Protein AF-A0A371KK92-F1 (afdb_monomer_lite)

Secondary structure (DSSP, 8-state):
-TGGGTB-TT-SB-S--HHIIIIIHHHHHHHHHHHTTSS-SS-BSSSTT-B-HHHHHHHHS-STTGGGGGGS-STTHHHHHHHHHHHHHHHHHHHHHHHHHHH-TTS-HHHHHHHHHHHHT-HHHHHTTT-GGGHHHHHHHHHHHHHHHHHHHH---HHHHHHHHHHHH-

Sequence (170 aa):
VLLSMGISYGSERTILASDSFHQYVIFAQALRNILHGADSMFYTFTSGLGVNFFALASYYLGSLLSPLIYFFNLQSMPDAIYLLTLIKFGLIELAAYFSFHRIYPKIKPFLVLTLSVSYSLMSFLTSQLELNNWLDVFILLPIVLLGLHRLITQTKPLLYYSSLSILFIQ

Radius of gyration: 18.18 Å; chains: 1; bounding box: 50×24×53 Å

pLDDT: mean 91.74, std 7.34, range [59.69, 98.5]

Structure (mmCIF, N/CA/C/O backbone):
data_AF-A0A371KK92-F1
#
_entry.id   AF-A0A371KK92-F1
#
loop_
_atom_site.group_PDB
_atom_site.id
_atom_site.type_symbol
_atom_site.label_atom_id
_atom_site.label_alt_id
_atom_site.label_comp_id
_atom_site.label_asym_id
_atom_site.label_entity_id
_atom_site.label_seq_id
_atom_site.pdbx_PDB_ins_code
_atom_site.Cartn_x
_atom_site.Cartn_y
_atom_site.Cartn_z
_atom_site.occupancy
_atom_site.B_iso_or_equiv
_atom_site.auth_seq_id
_atom_site.auth_comp_id
_atom_site.auth_asym_id
_atom_site.auth_atom_id
_atom_site.pdbx_PDB_model_num
ATOM 1 N N . VAL A 1 1 ? -13.367 2.949 -12.560 1.00 80.06 1 VAL A N 1
ATOM 2 C CA . VAL A 1 1 ? -12.602 4.143 -12.997 1.00 80.06 1 VAL A CA 1
ATOM 3 C C . VAL A 1 1 ? -11.504 3.776 -13.991 1.00 80.06 1 VAL A C 1
ATOM 5 O O . VAL A 1 1 ? -11.595 4.210 -15.127 1.00 80.06 1 VAL A O 1
ATOM 8 N N . LEU A 1 2 ? -10.520 2.936 -13.643 1.00 89.69 2 LEU A N 1
ATOM 9 C CA . LEU A 1 2 ? -9.454 2.545 -14.590 1.00 89.69 2 LEU A CA 1
ATOM 10 C C . LEU A 1 2 ? -9.992 1.835 -15.845 1.00 89.69 2 LEU A C 1
ATOM 12 O O . LEU A 1 2 ? -9.712 2.258 -16.964 1.00 89.69 2 LEU A O 1
ATOM 16 N N . LEU A 1 3 ? -10.863 0.836 -15.657 1.00 89.81 3 LEU A N 1
ATOM 17 C CA . LEU A 1 3 ? -11.451 0.078 -16.767 1.00 89.81 3 LEU A CA 1
ATOM 18 C C . LEU A 1 3 ? -12.227 0.969 -17.754 1.00 89.81 3 LEU A C 1
ATOM 20 O O . LEU A 1 3 ? -12.099 0.806 -18.961 1.00 89.81 3 LEU A O 1
ATOM 24 N N . SER A 1 4 ? -12.981 1.957 -17.259 1.00 90.75 4 SER A N 1
ATOM 25 C CA . SER A 1 4 ? -13.720 2.904 -18.111 1.00 90.75 4 SER A CA 1
ATOM 26 C C . SER A 1 4 ? -12.811 3.840 -18.916 1.00 90.75 4 SER A C 1
ATOM 28 O O . SER A 1 4 ? -13.268 4.437 -19.882 1.00 90.75 4 SER A O 1
ATOM 30 N N . MET A 1 5 ? -11.535 3.966 -18.540 1.00 89.94 5 MET A N 1
ATOM 31 C CA . MET A 1 5 ? -10.520 4.718 -19.291 1.00 89.94 5 MET A CA 1
ATOM 32 C C . MET A 1 5 ? -9.720 3.832 -20.264 1.00 89.94 5 MET A C 1
ATOM 34 O O . MET A 1 5 ? -8.822 4.334 -20.948 1.00 89.94 5 MET A O 1
ATOM 38 N N . GLY A 1 6 ? -10.048 2.535 -20.343 1.00 92.38 6 GLY A N 1
ATOM 39 C CA . GLY A 1 6 ? -9.333 1.546 -21.151 1.00 92.38 6 GLY A CA 1
ATOM 40 C C . GLY A 1 6 ? -8.021 1.069 -20.524 1.00 92.38 6 GLY A C 1
ATOM 41 O O . GLY A 1 6 ? -7.143 0.627 -21.256 1.00 92.38 6 GLY A O 1
ATOM 42 N N . ILE A 1 7 ? -7.870 1.199 -19.200 1.00 94.25 7 ILE A N 1
ATOM 43 C CA . ILE A 1 7 ? -6.679 0.766 -18.458 1.00 94.25 7 ILE A CA 1
ATOM 44 C C . ILE A 1 7 ? -6.981 -0.564 -17.763 1.00 94.25 7 ILE A C 1
ATOM 46 O O . ILE A 1 7 ? -7.819 -0.637 -16.855 1.00 94.25 7 ILE A O 1
ATOM 50 N N . SER A 1 8 ? -6.271 -1.608 -18.171 1.00 93.44 8 SER A N 1
ATOM 51 C CA . SER A 1 8 ? -6.310 -2.953 -17.603 1.00 93.44 8 SER A CA 1
ATOM 52 C C . SER A 1 8 ? -4.944 -3.630 -17.728 1.00 93.44 8 SER A C 1
ATOM 54 O O . SER A 1 8 ? -4.029 -3.101 -18.348 1.00 93.44 8 SER A O 1
ATOM 56 N N . TYR A 1 9 ? -4.799 -4.823 -17.157 1.00 93.12 9 TYR A N 1
ATOM 57 C CA . TYR A 1 9 ? -3.585 -5.618 -17.342 1.00 93.12 9 TYR A CA 1
ATOM 58 C C . TYR A 1 9 ? -3.331 -5.892 -18.834 1.00 93.12 9 TYR A C 1
ATOM 60 O O . TYR A 1 9 ? -4.219 -6.408 -19.518 1.00 93.12 9 TYR A O 1
ATOM 68 N N . GLY A 1 10 ? -2.146 -5.527 -19.332 1.00 91.75 10 GLY A N 1
ATOM 69 C CA . GLY A 1 10 ? -1.741 -5.726 -20.725 1.00 91.75 10 GLY A CA 1
ATOM 70 C C . GLY A 1 10 ? -2.460 -4.841 -21.753 1.00 91.75 10 GLY A C 1
ATOM 71 O O . GLY A 1 10 ? -2.415 -5.151 -22.943 1.00 91.75 10 GLY A O 1
ATOM 72 N N . SER A 1 11 ? -3.152 -3.773 -21.338 1.00 92.81 11 SER A N 1
ATOM 73 C CA . SER A 1 11 ? -3.765 -2.827 -22.283 1.00 92.81 11 SER A CA 1
ATOM 74 C C . SER A 1 11 ? -2.752 -1.850 -22.883 1.00 92.81 11 SER A C 1
ATOM 76 O O . SER A 1 11 ? -1.716 -1.565 -22.292 1.00 92.81 11 SER A O 1
ATOM 78 N N . GLU A 1 12 ? -3.097 -1.245 -24.025 1.00 91.00 12 GLU A N 1
ATOM 79 C CA . GLU A 1 12 ? -2.269 -0.206 -24.662 1.00 91.00 12 GLU A CA 1
ATOM 80 C C . GLU A 1 12 ? -2.097 1.049 -23.790 1.00 91.00 12 GLU A C 1
ATOM 82 O O . GLU A 1 12 ? -1.080 1.736 -23.866 1.00 91.00 12 GLU A O 1
ATOM 87 N N . ARG A 1 13 ? -3.093 1.359 -22.948 1.00 92.69 13 ARG 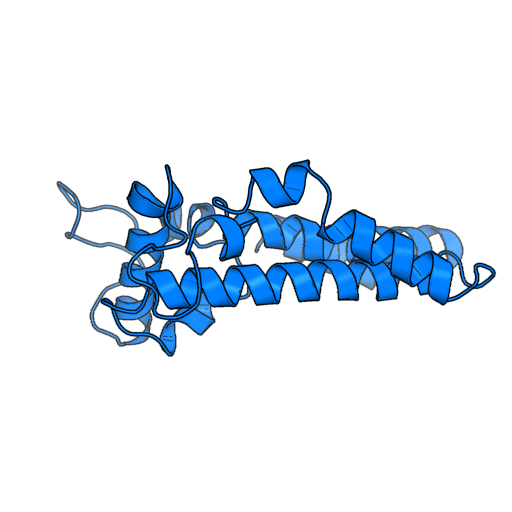A N 1
ATOM 88 C CA . ARG A 1 13 ? -3.023 2.451 -21.970 1.00 92.69 13 ARG A CA 1
ATOM 89 C C . ARG A 1 13 ? -2.584 1.919 -20.616 1.00 92.69 13 ARG A C 1
ATOM 91 O O . ARG A 1 13 ? -3.119 0.923 -20.141 1.00 92.69 13 ARG A O 1
ATOM 98 N N . THR A 1 14 ? -1.654 2.614 -19.973 1.00 92.88 14 THR A N 1
ATOM 99 C CA . THR A 1 14 ? -1.110 2.210 -18.672 1.00 92.88 14 THR A CA 1
ATOM 100 C C . THR A 1 14 ? -1.716 3.022 -17.527 1.00 92.88 14 THR A C 1
ATOM 102 O O . THR A 1 14 ? -2.330 4.064 -17.745 1.00 92.88 14 THR A O 1
ATOM 105 N N . ILE A 1 15 ? -1.529 2.546 -16.291 1.00 92.06 15 ILE A N 1
ATOM 106 C CA . ILE A 1 15 ? -1.902 3.269 -15.060 1.00 92.06 15 ILE A CA 1
ATOM 107 C C . ILE A 1 15 ? -0.963 4.448 -14.752 1.00 92.06 15 ILE A C 1
ATOM 109 O O . ILE A 1 15 ? -1.223 5.223 -13.837 1.00 92.06 15 ILE A O 1
ATOM 113 N N . LEU A 1 16 ? 0.149 4.566 -15.480 1.00 92.19 16 LEU A N 1
ATOM 114 C CA . LEU A 1 16 ? 1.175 5.554 -15.194 1.00 92.19 16 LEU A CA 1
ATOM 115 C C . LEU A 1 16 ? 0.704 6.938 -15.634 1.00 92.19 16 LEU A C 1
ATOM 117 O O . LEU A 1 16 ? 0.579 7.222 -16.823 1.00 92.19 16 LEU A O 1
ATOM 121 N N . ALA A 1 17 ? 0.485 7.798 -14.651 1.00 89.75 17 ALA A N 1
ATOM 122 C CA . ALA A 1 17 ? 0.160 9.202 -14.825 1.00 89.75 17 ALA A CA 1
ATOM 123 C C . ALA A 1 17 ? 0.982 10.046 -13.838 1.00 89.75 17 ALA A C 1
ATOM 125 O O . ALA A 1 17 ? 1.498 9.520 -12.847 1.00 89.75 17 ALA A O 1
ATOM 126 N N . SER A 1 18 ? 1.172 11.326 -14.170 1.00 88.56 18 SER A N 1
ATOM 127 C CA . SER A 1 18 ? 1.970 12.297 -13.405 1.00 88.56 18 SER A CA 1
ATOM 128 C C . SER A 1 18 ? 3.301 11.716 -12.893 1.00 88.56 18 SER A C 1
ATOM 130 O O . SER A 1 18 ? 4.136 11.254 -13.679 1.00 88.56 18 SER A O 1
ATOM 132 N N . ASP A 1 19 ? 3.497 11.694 -11.575 1.00 87.06 19 ASP A N 1
ATOM 133 C CA . ASP A 1 19 ? 4.737 11.269 -10.929 1.00 87.06 19 ASP A CA 1
ATOM 134 C C . ASP A 1 19 ? 4.948 9.762 -11.075 1.00 87.06 19 ASP A C 1
ATOM 136 O O . ASP A 1 19 ? 6.084 9.287 -11.115 1.00 87.06 19 ASP A O 1
ATOM 140 N N . SER A 1 20 ? 3.868 8.986 -11.215 1.00 88.12 20 SER A N 1
ATOM 141 C CA . SER A 1 20 ? 3.957 7.541 -11.429 1.00 88.12 20 SER A CA 1
ATOM 142 C C . SER A 1 20 ? 4.724 7.215 -12.715 1.00 88.12 20 SER A C 1
ATOM 144 O O . SER A 1 20 ? 5.556 6.305 -12.739 1.00 88.12 20 SER A O 1
ATOM 146 N N . PHE A 1 21 ? 4.507 8.023 -13.762 1.00 90.56 21 PHE A N 1
ATOM 147 C CA . PHE A 1 21 ? 5.192 7.906 -15.048 1.00 90.56 21 PHE A CA 1
ATOM 148 C C . PHE A 1 21 ? 6.621 8.459 -15.019 1.00 90.5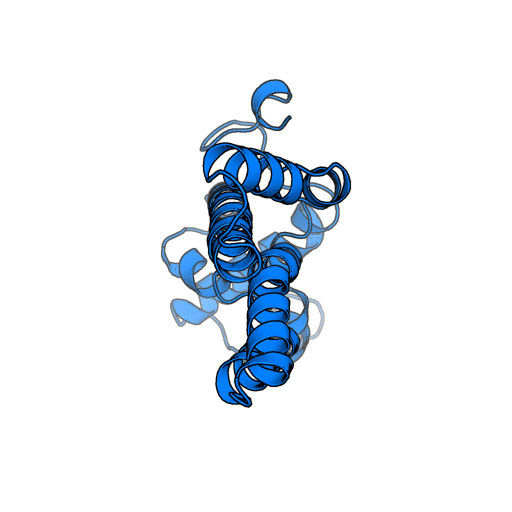6 21 PHE A C 1
ATOM 150 O O . PHE A 1 21 ? 7.534 7.830 -15.547 1.00 90.56 21 PHE A O 1
ATOM 157 N N . HIS A 1 22 ? 6.833 9.624 -14.403 1.00 86.94 22 HIS A N 1
ATOM 158 C CA . HIS A 1 22 ? 8.135 10.295 -14.443 1.00 86.94 22 HIS A CA 1
ATOM 159 C C . HIS A 1 22 ? 9.117 9.845 -13.356 1.00 86.94 22 HIS A C 1
ATOM 161 O O . HIS A 1 22 ? 10.311 10.104 -13.488 1.00 86.94 22 HIS A O 1
ATOM 167 N N . GLN A 1 23 ? 8.644 9.213 -12.279 1.00 88.88 23 GLN A N 1
ATOM 168 C CA . GLN A 1 23 ? 9.458 8.915 -11.100 1.00 88.88 23 GLN A CA 1
ATOM 169 C C . GLN A 1 23 ? 9.261 7.474 -10.620 1.00 88.88 23 GLN A C 1
ATOM 171 O O . GLN A 1 23 ? 10.200 6.682 -10.697 1.00 88.88 23 GLN A O 1
ATOM 176 N N . TYR A 1 24 ? 8.061 7.096 -10.163 1.00 90.50 24 TYR A N 1
ATOM 177 C CA . TYR A 1 24 ? 7.872 5.809 -9.471 1.00 90.50 24 TYR A CA 1
ATOM 178 C C . TYR A 1 24 ? 8.234 4.598 -10.340 1.00 90.50 24 TYR A C 1
ATOM 180 O O . TYR A 1 24 ? 8.913 3.691 -9.860 1.00 90.50 24 TYR A O 1
ATOM 188 N N . VAL A 1 25 ? 7.850 4.585 -11.623 1.00 92.69 25 VAL A N 1
ATOM 189 C CA . VAL A 1 25 ? 8.210 3.479 -12.529 1.00 92.69 25 VAL A CA 1
ATOM 190 C C . VAL A 1 25 ? 9.725 3.351 -12.722 1.00 92.69 25 VAL A C 1
ATOM 192 O O . VAL A 1 25 ? 10.236 2.235 -12.787 1.00 92.69 25 VAL A O 1
ATOM 195 N N . ILE A 1 26 ? 10.455 4.470 -12.748 1.00 90.69 26 ILE A N 1
ATOM 196 C CA . ILE A 1 26 ? 11.914 4.488 -12.923 1.00 90.69 26 ILE A CA 1
ATOM 197 C C . ILE A 1 26 ? 12.589 3.894 -11.686 1.00 90.69 26 ILE A C 1
ATOM 199 O O . ILE A 1 26 ? 13.465 3.037 -11.806 1.00 90.69 26 ILE A O 1
ATOM 203 N N . PHE A 1 27 ? 12.147 4.287 -10.488 1.00 90.81 27 PHE A N 1
ATOM 204 C CA . PHE A 1 27 ? 12.655 3.704 -9.246 1.00 90.81 27 PHE A CA 1
ATOM 205 C C . PHE A 1 27 ? 12.304 2.219 -9.125 1.00 90.81 27 PHE A C 1
ATOM 207 O O . PHE A 1 27 ? 13.149 1.433 -8.700 1.00 90.81 27 PHE A O 1
ATOM 214 N N . ALA A 1 28 ? 11.111 1.805 -9.558 1.00 92.75 28 ALA A N 1
ATOM 215 C CA . ALA A 1 28 ? 10.731 0.395 -9.585 1.00 92.75 28 ALA A CA 1
ATOM 216 C C . ALA A 1 28 ? 11.627 -0.417 -10.542 1.00 92.75 28 ALA A C 1
ATOM 218 O O . ALA A 1 28 ? 12.130 -1.482 -10.185 1.00 92.75 28 ALA A O 1
ATOM 219 N N . GLN A 1 29 ? 11.912 0.105 -11.735 1.00 92.94 29 GLN A N 1
ATOM 220 C CA . GLN A 1 29 ? 12.860 -0.510 -12.671 1.00 92.94 29 GLN A CA 1
ATOM 221 C C . GLN A 1 29 ? 14.274 -0.614 -12.087 1.00 92.94 29 GLN A C 1
ATOM 223 O O . GLN A 1 29 ? 14.896 -1.673 -12.184 1.00 92.94 29 GLN A O 1
ATOM 228 N N . ALA A 1 30 ? 14.758 0.440 -11.431 1.00 91.25 30 ALA A N 1
ATOM 229 C CA . ALA A 1 30 ? 16.060 0.437 -10.772 1.00 91.25 30 ALA A CA 1
ATOM 230 C C . ALA A 1 30 ? 16.121 -0.587 -9.625 1.00 91.25 30 ALA A C 1
ATOM 232 O O . ALA A 1 30 ? 17.039 -1.403 -9.587 1.00 91.25 30 ALA A O 1
ATOM 233 N N . LEU A 1 31 ? 15.112 -0.638 -8.746 1.00 91.75 31 LEU A N 1
ATOM 234 C CA . LEU A 1 31 ? 15.041 -1.661 -7.698 1.00 91.75 31 LEU A CA 1
ATOM 235 C C . LEU A 1 31 ? 15.017 -3.069 -8.302 1.00 91.75 31 LEU A C 1
ATOM 237 O O . LEU A 1 31 ? 15.752 -3.939 -7.843 1.00 91.75 31 LEU A O 1
ATOM 241 N N . ARG A 1 32 ? 14.254 -3.295 -9.376 1.00 93.69 32 ARG A N 1
ATOM 242 C CA . ARG A 1 32 ? 14.253 -4.578 -10.092 1.00 93.69 32 ARG A CA 1
ATOM 243 C C . ARG A 1 32 ? 15.649 -4.956 -10.586 1.00 93.69 32 ARG A C 1
ATOM 245 O O . ARG A 1 32 ? 16.033 -6.116 -10.441 1.00 93.69 32 ARG A O 1
ATOM 252 N N . ASN A 1 33 ? 16.399 -4.025 -11.176 1.00 92.31 33 ASN A N 1
ATOM 253 C CA . ASN A 1 33 ? 17.765 -4.285 -11.639 1.00 92.31 33 ASN A CA 1
ATOM 254 C C . ASN A 1 33 ? 18.696 -4.641 -10.483 1.00 92.31 33 ASN A C 1
ATOM 256 O O . ASN A 1 33 ? 19.441 -5.615 -10.584 1.00 92.31 33 ASN A O 1
ATOM 260 N N . ILE A 1 34 ? 18.601 -3.913 -9.371 1.00 90.56 34 ILE A N 1
ATOM 261 C CA . ILE A 1 34 ? 19.406 -4.184 -8.182 1.00 90.56 34 ILE A CA 1
ATOM 262 C C . ILE A 1 34 ? 19.089 -5.568 -7.604 1.00 90.56 34 ILE A C 1
ATOM 264 O O . ILE A 1 34 ? 20.002 -6.331 -7.297 1.00 90.56 34 ILE A O 1
ATOM 268 N N . LEU A 1 35 ? 17.809 -5.949 -7.533 1.00 90.94 35 LEU A N 1
ATOM 269 C CA . LEU A 1 35 ? 17.400 -7.281 -7.073 1.00 90.94 35 LEU A CA 1
ATOM 270 C C . LEU A 1 35 ? 17.894 -8.414 -7.994 1.00 90.94 35 LEU A C 1
ATOM 272 O O . LEU A 1 35 ? 18.030 -9.549 -7.546 1.00 90.94 35 LEU A O 1
ATOM 276 N N . HIS A 1 36 ? 18.189 -8.119 -9.264 1.00 92.62 36 HIS A N 1
ATOM 277 C CA . HIS A 1 36 ? 18.821 -9.052 -10.206 1.00 92.62 36 HIS A CA 1
ATOM 278 C C . HIS A 1 36 ? 20.355 -8.935 -10.251 1.00 92.62 36 HIS A C 1
ATOM 280 O O . HIS A 1 36 ? 20.988 -9.594 -11.074 1.00 92.62 36 HIS A O 1
ATOM 286 N N . GLY A 1 37 ? 20.961 -8.107 -9.395 1.00 88.56 37 GLY A N 1
ATOM 287 C CA . GLY A 1 37 ? 22.410 -7.905 -9.334 1.00 88.56 37 GLY A CA 1
ATOM 288 C C . GLY A 1 37 ? 22.994 -7.080 -10.485 1.00 88.56 37 GLY A C 1
ATOM 289 O O . GLY A 1 37 ? 24.205 -7.101 -10.684 1.00 88.56 37 GLY A O 1
ATOM 290 N N . ALA A 1 38 ? 22.157 -6.373 -11.250 1.00 84.69 38 ALA A N 1
ATOM 291 C CA . ALA A 1 38 ? 22.586 -5.558 -12.388 1.00 84.69 38 ALA A CA 1
ATOM 292 C C . ALA A 1 38 ? 22.955 -4.111 -12.008 1.00 84.69 38 ALA A C 1
ATOM 294 O O . ALA A 1 38 ? 23.593 -3.430 -12.802 1.00 84.69 38 ALA A O 1
ATOM 295 N N . ASP A 1 39 ? 22.572 -3.656 -10.811 1.00 81.69 39 ASP A N 1
ATOM 296 C CA . ASP A 1 39 ? 22.800 -2.297 -10.303 1.00 81.69 39 ASP A CA 1
ATOM 297 C C . ASP A 1 39 ? 23.148 -2.316 -8.799 1.00 81.69 39 ASP A C 1
ATOM 299 O O . ASP A 1 39 ? 23.014 -3.339 -8.122 1.00 81.69 39 ASP A O 1
ATOM 303 N N . SER A 1 40 ? 23.595 -1.176 -8.258 1.00 80.69 40 SER A N 1
ATOM 304 C CA . SER A 1 40 ? 23.976 -1.016 -6.844 1.00 80.69 40 SER A CA 1
ATOM 305 C C . SER A 1 40 ? 22.881 -0.353 -6.000 1.00 80.69 40 SER A C 1
ATOM 307 O O . SER A 1 40 ? 22.264 0.625 -6.415 1.00 80.69 40 SER A O 1
ATOM 309 N N . MET A 1 41 ? 22.697 -0.832 -4.762 1.00 77.19 41 MET A N 1
ATOM 310 C CA . MET A 1 41 ? 21.739 -0.280 -3.785 1.00 77.19 41 MET A CA 1
ATOM 311 C C . MET A 1 41 ? 22.075 1.140 -3.311 1.00 77.19 41 MET A C 1
ATOM 313 O O . MET A 1 41 ? 21.183 1.875 -2.892 1.00 77.19 41 MET A O 1
ATOM 317 N N . PHE A 1 42 ? 23.352 1.526 -3.311 1.00 79.50 42 PHE A N 1
ATOM 318 C CA . PHE A 1 42 ? 23.785 2.773 -2.667 1.00 79.50 42 PHE A CA 1
ATOM 319 C C . PHE A 1 42 ? 23.969 3.924 -3.649 1.00 79.50 42 PHE A C 1
ATOM 321 O O . PHE A 1 42 ? 23.831 5.086 -3.267 1.00 79.50 42 PHE A O 1
ATOM 328 N N . TYR A 1 43 ? 24.284 3.620 -4.906 1.00 74.31 43 TYR A N 1
ATOM 329 C CA . TYR A 1 43 ? 24.645 4.636 -5.880 1.00 74.31 43 TYR A CA 1
ATOM 330 C C . TYR A 1 43 ? 24.366 4.162 -7.301 1.00 74.31 43 TYR A C 1
ATOM 332 O O . TYR A 1 43 ? 24.772 3.062 -7.668 1.00 74.31 43 TYR A O 1
ATOM 340 N N . THR A 1 44 ? 23.723 5.008 -8.102 1.00 72.44 44 THR A N 1
ATOM 341 C CA . THR A 1 44 ? 23.514 4.754 -9.531 1.00 72.44 44 THR A CA 1
ATOM 342 C C . THR A 1 44 ? 24.024 5.916 -10.375 1.00 72.44 44 THR A C 1
ATOM 344 O O . THR A 1 44 ? 23.823 7.076 -10.018 1.00 72.44 44 THR A O 1
ATOM 347 N N . PHE A 1 45 ? 24.653 5.602 -11.511 1.00 68.38 45 PHE A N 1
ATOM 348 C CA . PHE A 1 45 ? 25.104 6.569 -12.521 1.00 68.38 45 PHE A CA 1
ATOM 349 C C . PHE A 1 45 ? 24.043 6.864 -13.590 1.00 68.38 45 PHE A C 1
ATOM 351 O O . PHE A 1 45 ? 24.281 7.656 -14.496 1.00 68.38 45 PHE A O 1
ATOM 358 N N . THR A 1 46 ? 22.857 6.258 -13.500 1.00 67.56 46 THR A N 1
ATOM 359 C CA . THR A 1 46 ? 21.798 6.403 -14.513 1.00 67.56 46 THR A CA 1
ATOM 360 C C . THR A 1 46 ? 21.109 7.773 -14.502 1.00 67.56 46 THR A C 1
ATOM 362 O O . THR A 1 46 ? 20.169 7.998 -15.260 1.00 67.56 46 THR A O 1
ATOM 365 N N . SER A 1 47 ? 21.533 8.713 -13.650 1.00 59.69 47 SER A N 1
ATOM 366 C CA . SER A 1 47 ? 20.981 10.071 -13.580 1.00 59.69 47 SER A CA 1
ATOM 367 C C . SER A 1 47 ? 22.067 11.105 -13.272 1.00 59.69 47 SER A C 1
ATOM 369 O O . SER A 1 47 ? 22.579 11.168 -12.155 1.00 59.69 47 SER A O 1
ATOM 371 N N . GLY A 1 48 ? 22.394 11.949 -14.257 1.00 70.00 48 GLY A N 1
ATOM 372 C CA . GLY A 1 48 ? 23.335 13.065 -14.103 1.00 70.00 48 GLY A CA 1
ATOM 373 C C . GLY A 1 48 ? 24.735 12.626 -13.660 1.00 70.00 48 GLY A C 1
ATOM 374 O O . GLY A 1 48 ? 25.326 11.733 -14.255 1.00 70.00 48 GLY A O 1
ATOM 375 N N . LEU A 1 49 ? 25.260 13.258 -12.603 1.00 72.25 49 LEU A N 1
ATOM 376 C CA . LEU A 1 49 ? 26.545 12.899 -11.981 1.00 72.25 49 LEU A CA 1
ATOM 377 C C . LEU A 1 49 ? 26.460 11.662 -11.072 1.00 72.25 49 LEU A C 1
ATOM 379 O O . LEU A 1 49 ? 27.461 11.299 -10.469 1.00 72.25 49 LEU A O 1
ATOM 383 N N . GLY A 1 50 ? 25.285 11.036 -10.986 1.00 71.75 50 GLY A N 1
ATOM 384 C CA . GLY A 1 50 ? 24.960 9.919 -10.113 1.00 71.75 50 GLY A CA 1
ATOM 385 C C . GLY A 1 50 ? 24.218 10.346 -8.843 1.00 71.75 50 GLY A C 1
ATOM 386 O O . GLY A 1 50 ? 24.368 11.466 -8.351 1.00 71.75 50 GLY A O 1
ATOM 387 N N . VAL A 1 51 ? 23.376 9.453 -8.322 1.00 72.50 51 VAL A N 1
ATOM 388 C CA . VAL A 1 51 ? 22.464 9.718 -7.195 1.00 72.50 51 VAL A CA 1
ATOM 389 C C . VAL A 1 51 ? 22.519 8.613 -6.144 1.00 72.50 51 VAL A C 1
ATOM 391 O O . VAL A 1 51 ? 22.726 7.439 -6.458 1.00 72.50 51 VAL A O 1
ATOM 394 N N . ASN A 1 52 ? 22.301 8.994 -4.881 1.00 81.19 52 ASN A N 1
ATOM 395 C CA . ASN A 1 52 ? 22.159 8.053 -3.773 1.00 81.19 52 ASN A CA 1
ATOM 396 C C . ASN A 1 52 ? 20.800 7.350 -3.878 1.00 81.19 52 ASN A C 1
ATOM 398 O O . ASN A 1 52 ? 19.770 7.900 -3.480 1.00 81.19 52 ASN A O 1
ATOM 402 N N . PHE A 1 53 ? 20.811 6.141 -4.441 1.00 80.81 53 PHE A N 1
ATOM 403 C CA . PHE A 1 53 ? 19.594 5.371 -4.666 1.00 80.81 53 PHE A CA 1
ATOM 404 C C . PHE A 1 53 ? 18.882 5.057 -3.352 1.00 80.81 53 PHE A C 1
ATOM 406 O O . PHE A 1 53 ? 17.676 5.234 -3.275 1.00 80.81 53 PHE A O 1
ATOM 413 N N . PHE A 1 54 ? 19.614 4.683 -2.301 1.00 78.81 54 PHE A N 1
ATOM 414 C CA . PHE A 1 54 ? 19.037 4.329 -1.003 1.00 78.81 54 PHE A CA 1
ATOM 415 C C . PHE A 1 54 ? 18.195 5.464 -0.396 1.00 78.81 54 PHE A C 1
ATOM 417 O O . PHE A 1 54 ? 17.080 5.233 0.068 1.00 78.81 54 PHE A O 1
ATOM 424 N N . ALA A 1 55 ? 18.700 6.699 -0.446 1.00 80.31 55 ALA A N 1
ATOM 425 C CA . ALA A 1 55 ? 17.996 7.863 0.090 1.00 80.31 55 ALA A CA 1
ATOM 426 C C . ALA A 1 55 ? 16.739 8.240 -0.714 1.00 80.31 55 ALA A C 1
ATOM 428 O O . ALA A 1 55 ? 15.792 8.775 -0.149 1.00 80.31 55 ALA A O 1
ATOM 429 N N . LEU A 1 56 ? 16.723 7.985 -2.024 1.00 79.50 56 LEU A N 1
ATOM 430 C CA . LEU A 1 56 ? 15.560 8.257 -2.876 1.00 79.50 56 LEU A CA 1
ATOM 431 C C . LEU A 1 56 ? 14.567 7.089 -2.870 1.00 79.50 56 LEU A C 1
ATOM 433 O O . LEU A 1 56 ? 13.357 7.299 -2.931 1.00 79.50 56 LEU A O 1
ATOM 437 N N . ALA A 1 57 ? 15.067 5.863 -2.744 1.00 80.50 57 ALA A N 1
ATOM 438 C CA . ALA A 1 57 ? 14.270 4.652 -2.646 1.00 80.50 57 ALA A CA 1
ATOM 439 C C . ALA A 1 57 ? 13.379 4.662 -1.402 1.00 80.50 57 ALA A C 1
ATOM 441 O O . ALA A 1 57 ? 12.251 4.200 -1.484 1.00 80.50 57 ALA A O 1
ATOM 442 N N . SER A 1 58 ? 13.810 5.238 -0.277 1.00 79.06 58 SER A N 1
ATOM 443 C CA . SER A 1 58 ? 12.932 5.359 0.896 1.00 79.06 58 SER A CA 1
ATOM 444 C C . SER A 1 58 ? 11.668 6.180 0.609 1.00 79.06 58 SER A C 1
ATOM 446 O O . SER A 1 58 ? 10.599 5.846 1.103 1.00 79.06 58 SER A O 1
ATOM 448 N N . TYR A 1 59 ? 11.752 7.208 -0.240 1.00 83.06 59 TYR A N 1
ATOM 449 C CA . TYR A 1 59 ? 10.593 8.017 -0.627 1.00 83.06 59 TYR A CA 1
ATOM 450 C C . TYR A 1 59 ? 9.779 7.379 -1.768 1.00 83.06 59 TYR A C 1
ATOM 452 O O . TYR A 1 59 ? 8.551 7.336 -1.720 1.00 83.06 59 TYR A O 1
ATOM 460 N N . TYR A 1 60 ? 10.454 6.850 -2.795 1.00 84.56 60 TYR A N 1
ATOM 461 C CA . TYR A 1 60 ? 9.816 6.351 -4.023 1.00 84.56 60 TYR A CA 1
ATOM 462 C C . TYR A 1 60 ? 9.569 4.843 -4.069 1.00 84.56 60 TYR A C 1
ATOM 464 O O . TYR A 1 60 ? 8.967 4.362 -5.029 1.00 84.56 60 TYR A O 1
ATOM 472 N N . LEU A 1 61 ? 10.015 4.082 -3.071 1.00 84.31 61 LEU A N 1
ATOM 473 C CA . LEU A 1 61 ? 9.844 2.625 -2.964 1.00 84.31 61 LEU A CA 1
ATOM 474 C C . LEU A 1 61 ? 9.481 2.177 -1.545 1.00 84.31 61 LEU A C 1
ATOM 476 O O . LEU A 1 61 ? 9.509 0.972 -1.286 1.00 84.31 61 LEU A O 1
ATOM 480 N N . GLY A 1 62 ? 9.135 3.118 -0.661 1.00 83.75 62 GLY A N 1
ATOM 481 C CA . GLY A 1 62 ? 8.686 2.850 0.702 1.00 83.75 62 GLY A CA 1
ATOM 482 C C . GLY A 1 62 ? 7.359 2.084 0.730 1.00 83.75 62 GLY A C 1
ATOM 483 O O . GLY A 1 62 ? 6.280 2.665 0.833 1.00 83.75 62 GLY A O 1
ATOM 484 N N . SER A 1 63 ? 7.428 0.775 0.494 1.00 89.12 63 SER A N 1
ATOM 485 C CA . SER A 1 63 ? 6.301 -0.144 0.522 1.00 89.12 63 SER A CA 1
ATOM 486 C C . SER A 1 63 ? 6.787 -1.564 0.776 1.00 89.12 63 SER A C 1
ATOM 488 O O . SER A 1 63 ? 7.737 -2.048 0.152 1.00 89.12 63 SER A O 1
ATOM 490 N N . LEU A 1 64 ? 6.055 -2.291 1.623 1.00 87.12 64 LEU A N 1
ATOM 491 C CA . LEU A 1 64 ? 6.319 -3.709 1.896 1.00 87.12 64 LEU A CA 1
ATOM 492 C C . LEU A 1 64 ? 6.137 -4.590 0.651 1.00 87.12 64 LEU A C 1
ATOM 494 O O . LEU A 1 64 ? 6.645 -5.709 0.600 1.00 87.12 64 LEU A O 1
ATOM 498 N N . LEU A 1 65 ? 5.409 -4.092 -0.351 1.00 93.06 65 LEU A N 1
ATOM 499 C CA . LEU A 1 65 ? 5.138 -4.800 -1.598 1.00 93.06 65 LEU A CA 1
ATOM 500 C C . LEU A 1 65 ? 6.133 -4.457 -2.713 1.00 93.06 65 LEU A C 1
ATOM 502 O O . LEU A 1 65 ? 6.153 -5.163 -3.721 1.00 93.06 65 LEU A O 1
ATOM 506 N N . SER A 1 66 ? 6.986 -3.439 -2.539 1.00 92.62 66 SER A N 1
ATOM 507 C CA . SER A 1 66 ? 7.996 -3.045 -3.532 1.00 92.62 66 SER A CA 1
ATOM 508 C C . SER A 1 66 ? 8.883 -4.204 -4.005 1.00 92.62 66 SER A C 1
ATOM 510 O O . SER A 1 66 ? 9.107 -4.297 -5.208 1.00 92.62 66 SER A O 1
ATOM 512 N N . PRO A 1 67 ? 9.344 -5.148 -3.157 1.00 92.00 67 PRO A N 1
ATOM 513 C CA . PRO A 1 67 ? 10.160 -6.272 -3.626 1.00 92.00 67 PRO A CA 1
ATOM 514 C C . PRO A 1 67 ? 9.466 -7.199 -4.640 1.00 92.00 67 PRO A C 1
ATOM 516 O O . PRO A 1 67 ? 10.148 -7.899 -5.385 1.00 92.00 67 PRO A O 1
ATOM 519 N N . LEU A 1 68 ? 8.127 -7.204 -4.721 1.00 94.75 68 LEU A N 1
ATOM 520 C CA . LEU A 1 68 ? 7.383 -8.055 -5.662 1.00 94.75 68 LEU A CA 1
ATOM 521 C C . LEU A 1 68 ? 7.606 -7.676 -7.129 1.00 94.75 68 LEU A C 1
ATOM 523 O O . LEU A 1 68 ? 7.383 -8.503 -8.014 1.00 94.75 68 LEU A O 1
ATOM 527 N N . ILE A 1 69 ? 8.107 -6.469 -7.404 1.00 94.94 69 ILE A N 1
ATOM 528 C CA . ILE A 1 69 ? 8.491 -6.066 -8.762 1.00 94.94 69 ILE A CA 1
ATOM 529 C C . ILE A 1 69 ? 9.620 -6.934 -9.338 1.00 94.94 69 ILE A C 1
ATOM 531 O O . ILE A 1 69 ? 9.833 -6.927 -10.548 1.00 94.94 69 ILE A O 1
ATOM 535 N N . TYR A 1 70 ? 10.322 -7.702 -8.494 1.00 94.75 70 TYR A N 1
ATOM 536 C CA . TYR A 1 70 ? 11.302 -8.702 -8.914 1.00 94.75 70 TYR A CA 1
ATOM 537 C C . TYR A 1 70 ? 10.755 -9.650 -9.989 1.00 94.75 70 TYR A C 1
ATOM 539 O O . TYR A 1 70 ? 11.466 -9.997 -10.925 1.00 94.75 70 TYR A O 1
ATOM 547 N N . PHE A 1 71 ? 9.482 -10.036 -9.904 1.00 95.69 71 PHE A N 1
ATOM 548 C CA . PHE A 1 71 ? 8.883 -10.988 -10.844 1.00 95.69 71 PHE A CA 1
ATOM 549 C C . PHE A 1 71 ? 8.540 -10.382 -12.213 1.00 95.69 71 PHE A C 1
ATOM 551 O O . PHE A 1 71 ? 8.024 -11.084 -13.081 1.00 95.69 71 PHE A O 1
ATOM 558 N N . PHE A 1 72 ? 8.818 -9.092 -12.420 1.00 95.81 72 PHE A N 1
ATOM 559 C CA . PHE A 1 72 ? 8.482 -8.364 -13.636 1.00 95.81 72 PHE A CA 1
ATOM 560 C C . PHE A 1 72 ? 9.733 -7.909 -14.397 1.00 95.81 72 PHE A C 1
ATOM 562 O O . PHE A 1 72 ? 10.836 -7.757 -13.862 1.00 95.81 72 PHE A O 1
ATOM 569 N N . ASN A 1 73 ? 9.543 -7.662 -15.691 1.00 94.25 73 ASN A N 1
ATOM 570 C CA . ASN A 1 73 ? 10.567 -7.120 -16.574 1.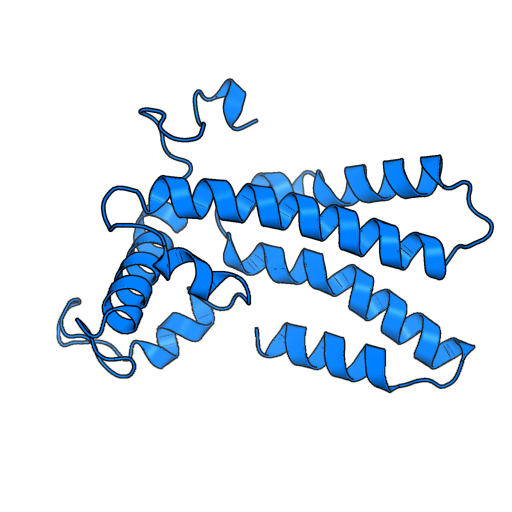00 94.25 73 ASN A CA 1
ATOM 571 C C . ASN A 1 73 ? 10.377 -5.611 -16.764 1.00 94.25 73 ASN A C 1
ATOM 573 O O . ASN A 1 73 ? 9.326 -5.056 -16.447 1.00 94.25 73 ASN A O 1
ATOM 577 N N . LEU A 1 74 ? 11.385 -4.941 -17.332 1.00 92.31 74 LEU A N 1
ATOM 578 C CA . LEU A 1 74 ? 11.364 -3.486 -17.532 1.00 92.31 74 LEU A CA 1
ATOM 579 C C . LEU A 1 74 ? 10.155 -3.017 -18.359 1.00 92.31 74 LEU A C 1
ATOM 581 O O . LEU A 1 74 ? 9.552 -1.999 -18.028 1.00 92.31 74 LEU A O 1
ATOM 585 N N . GLN A 1 75 ? 9.777 -3.784 -19.389 1.00 92.81 75 GLN A N 1
ATOM 586 C CA . GLN A 1 75 ? 8.640 -3.484 -20.268 1.00 92.81 75 GLN A CA 1
ATOM 587 C C . GLN A 1 75 ? 7.280 -3.672 -19.578 1.00 92.81 75 GLN A C 1
ATOM 589 O O . GLN A 1 75 ? 6.362 -2.904 -19.833 1.00 92.81 75 GLN A O 1
ATOM 594 N N . SER A 1 76 ? 7.159 -4.653 -18.678 1.00 95.00 76 SER A N 1
ATOM 595 C CA . SER A 1 76 ? 5.914 -4.974 -17.962 1.00 95.00 76 SER A CA 1
ATOM 596 C C . SER A 1 76 ? 5.793 -4.255 -16.613 1.00 95.00 76 SER A C 1
ATOM 598 O O . SER A 1 76 ? 4.922 -4.583 -15.812 1.00 95.00 76 SER A O 1
ATOM 600 N N . MET A 1 77 ? 6.684 -3.306 -16.308 1.00 95.62 77 MET A N 1
ATOM 601 C CA . MET A 1 77 ? 6.642 -2.558 -15.047 1.00 95.62 77 MET A CA 1
ATOM 602 C C . MET A 1 77 ? 5.339 -1.758 -14.846 1.00 95.62 77 MET A C 1
ATOM 604 O O . MET A 1 77 ? 4.834 -1.741 -13.722 1.00 95.62 77 MET A O 1
ATOM 608 N N . PRO A 1 78 ? 4.735 -1.143 -15.886 1.00 95.12 78 PRO A N 1
ATOM 609 C CA . PRO A 1 78 ? 3.428 -0.505 -15.735 1.00 95.12 78 PRO A CA 1
ATOM 610 C C . PRO A 1 78 ? 2.337 -1.489 -15.280 1.00 95.12 78 PRO A C 1
ATOM 612 O O . PRO A 1 78 ? 1.524 -1.153 -14.417 1.00 95.12 78 PRO A O 1
ATOM 615 N N . ASP A 1 79 ? 2.355 -2.722 -15.800 1.00 95.19 79 ASP A N 1
ATOM 616 C CA . ASP A 1 79 ? 1.430 -3.786 -15.391 1.00 95.19 79 ASP A CA 1
ATOM 617 C C . ASP A 1 79 ? 1.697 -4.258 -13.957 1.00 95.19 79 ASP A C 1
ATOM 619 O O . ASP A 1 79 ? 0.758 -4.545 -13.213 1.00 95.19 79 ASP A O 1
ATOM 623 N N . ALA A 1 80 ? 2.967 -4.299 -13.543 1.00 95.69 80 ALA A N 1
ATOM 624 C CA . ALA A 1 80 ? 3.346 -4.599 -12.164 1.00 95.69 80 ALA A CA 1
ATOM 625 C C . ALA A 1 80 ? 2.725 -3.585 -11.197 1.00 95.69 80 ALA A C 1
ATOM 627 O O . ALA A 1 80 ? 2.065 -3.966 -10.231 1.00 95.69 80 ALA A O 1
ATOM 628 N N . ILE A 1 81 ? 2.876 -2.290 -11.493 1.00 95.12 81 ILE A N 1
ATOM 629 C CA . ILE A 1 81 ? 2.312 -1.202 -10.686 1.00 95.12 81 ILE A CA 1
ATOM 630 C C . ILE A 1 81 ? 0.783 -1.292 -10.664 1.00 95.12 81 ILE A C 1
ATOM 632 O O . ILE A 1 81 ? 0.187 -1.177 -9.596 1.00 95.12 81 ILE A O 1
ATOM 636 N N . TYR A 1 82 ? 0.146 -1.578 -11.803 1.00 95.12 82 TYR A N 1
ATOM 637 C CA . TYR A 1 82 ? -1.301 -1.794 -11.878 1.00 95.12 82 TYR A CA 1
ATOM 638 C C . TYR A 1 82 ? -1.769 -2.924 -10.946 1.00 95.12 82 TYR A C 1
ATOM 640 O O . TYR A 1 82 ? -2.681 -2.724 -10.138 1.00 95.12 82 TYR A O 1
ATOM 648 N N . LEU A 1 83 ? -1.130 -4.096 -11.015 1.00 95.69 83 LEU A N 1
ATOM 649 C CA . LEU A 1 83 ? -1.475 -5.244 -10.172 1.00 95.69 83 LEU A CA 1
ATOM 650 C C . LEU A 1 83 ? -1.234 -4.954 -8.688 1.00 95.69 83 LEU A C 1
ATOM 652 O O . LEU A 1 83 ? -2.087 -5.268 -7.858 1.00 95.69 83 LEU A O 1
ATOM 656 N N . LEU A 1 84 ? -0.111 -4.315 -8.352 1.00 95.81 84 LEU A N 1
ATOM 657 C CA . LEU A 1 84 ? 0.188 -3.913 -6.980 1.00 95.81 84 LEU A CA 1
ATOM 658 C C . LEU A 1 84 ? -0.842 -2.917 -6.451 1.00 95.81 84 LEU A C 1
ATOM 660 O O . LEU A 1 84 ? -1.273 -3.062 -5.312 1.00 95.81 84 LEU A O 1
ATOM 664 N N . THR A 1 85 ? -1.298 -1.956 -7.261 1.00 95.25 85 THR A N 1
ATOM 665 C CA . THR A 1 85 ? -2.388 -1.050 -6.871 1.00 95.25 85 THR A CA 1
ATOM 666 C C . THR A 1 85 ? -3.651 -1.843 -6.526 1.00 95.25 85 THR A C 1
ATOM 668 O O . THR A 1 85 ? -4.214 -1.643 -5.453 1.00 95.25 85 THR A O 1
ATOM 671 N N . LEU A 1 86 ? -4.077 -2.791 -7.369 1.00 95.56 86 LEU A N 1
ATOM 672 C CA . LEU A 1 86 ? -5.266 -3.610 -7.086 1.00 95.56 86 LEU A CA 1
ATOM 673 C C . LEU A 1 86 ? -5.121 -4.441 -5.805 1.00 95.56 86 LEU A C 1
ATOM 675 O O . LEU A 1 86 ? -6.039 -4.474 -4.984 1.00 95.56 86 LEU A O 1
ATOM 679 N N . ILE A 1 87 ? -3.961 -5.074 -5.611 1.00 96.94 87 ILE A N 1
ATOM 680 C CA . ILE A 1 87 ? -3.658 -5.838 -4.394 1.00 96.94 87 ILE A CA 1
ATOM 681 C C . ILE A 1 87 ? -3.729 -4.925 -3.170 1.00 96.94 87 ILE A C 1
ATOM 683 O O . ILE A 1 87 ? -4.350 -5.294 -2.176 1.00 96.94 87 ILE A O 1
ATOM 687 N N . LYS A 1 88 ? -3.153 -3.719 -3.241 1.00 96.81 88 LYS A N 1
ATOM 688 C CA . LYS A 1 88 ? -3.185 -2.749 -2.141 1.00 96.81 88 LYS A CA 1
ATOM 689 C C . LYS A 1 88 ? -4.610 -2.346 -1.788 1.00 96.81 88 LYS A C 1
ATOM 691 O O . LYS A 1 88 ? -4.951 -2.398 -0.615 1.00 96.81 88 LYS A O 1
ATOM 696 N N . PHE A 1 89 ? -5.473 -2.052 -2.760 1.00 97.25 89 PHE A N 1
ATOM 697 C CA . PHE A 1 89 ? -6.892 -1.780 -2.486 1.00 97.25 89 PHE A CA 1
ATOM 698 C C . PHE A 1 89 ? -7.588 -2.953 -1.774 1.00 97.25 89 PHE A C 1
ATOM 700 O O . PHE A 1 89 ? -8.295 -2.734 -0.790 1.00 97.25 89 PHE A O 1
ATOM 707 N N . GLY A 1 90 ? -7.323 -4.195 -2.195 1.00 97.56 90 GLY A N 1
ATOM 708 C CA . GLY A 1 90 ? -7.830 -5.386 -1.505 1.00 97.56 90 GLY A CA 1
ATOM 709 C C . GLY A 1 90 ? -7.292 -5.535 -0.075 1.00 97.56 90 GLY A C 1
ATOM 710 O O . GLY A 1 90 ? -8.041 -5.869 0.843 1.00 97.56 90 GLY A O 1
ATOM 711 N N . LEU A 1 91 ? -6.009 -5.236 0.150 1.00 98.06 91 LEU A N 1
ATOM 712 C CA . LEU A 1 91 ? -5.399 -5.251 1.484 1.00 98.06 91 LEU A CA 1
ATOM 713 C C . LEU A 1 91 ? -5.945 -4.138 2.390 1.00 98.06 91 LEU A C 1
ATOM 715 O O . LEU A 1 91 ? -6.141 -4.383 3.579 1.00 98.06 91 LEU A O 1
ATOM 719 N N . ILE A 1 92 ? -6.230 -2.951 1.846 1.00 98.25 92 ILE A N 1
ATOM 720 C CA . ILE A 1 92 ? -6.864 -1.836 2.566 1.00 98.25 92 ILE A CA 1
ATOM 721 C C . ILE A 1 92 ? -8.246 -2.265 3.068 1.00 98.25 92 ILE A C 1
ATOM 723 O O . ILE A 1 92 ? -8.555 -2.098 4.250 1.00 98.25 92 ILE A O 1
ATOM 727 N N . GLU A 1 93 ? -9.067 -2.856 2.195 1.00 98.12 93 GLU A N 1
ATOM 728 C CA . GLU A 1 93 ? -10.386 -3.375 2.569 1.00 98.12 93 GLU A CA 1
ATOM 729 C C . GLU A 1 93 ? -10.270 -4.468 3.638 1.00 98.12 93 GLU A C 1
ATOM 731 O O . GLU A 1 93 ? -10.947 -4.406 4.668 1.00 98.12 93 GLU A O 1
ATOM 736 N N . LEU A 1 94 ? -9.379 -5.443 3.430 1.00 98.38 94 LEU A N 1
ATOM 737 C CA . LEU A 1 94 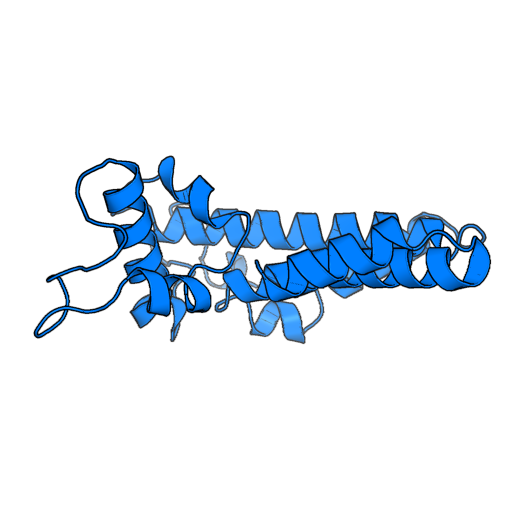? -9.179 -6.562 4.348 1.00 98.38 94 LEU A CA 1
ATOM 738 C C . LEU A 1 94 ? -8.730 -6.086 5.734 1.00 98.38 94 LEU A C 1
ATOM 740 O O . LEU A 1 94 ? -9.279 -6.531 6.745 1.00 98.38 94 LEU A O 1
ATOM 744 N N . ALA A 1 95 ? -7.760 -5.172 5.793 1.00 98.38 95 ALA A N 1
ATOM 745 C CA . ALA A 1 95 ? -7.273 -4.589 7.037 1.00 98.38 95 ALA A CA 1
ATOM 746 C C . ALA A 1 95 ? -8.376 -3.797 7.748 1.00 98.38 95 ALA A C 1
ATOM 748 O O . ALA A 1 95 ? -8.588 -3.972 8.952 1.00 98.38 95 ALA A O 1
ATOM 749 N N . ALA A 1 96 ? -9.133 -2.986 7.003 1.00 98.44 96 ALA A N 1
ATOM 750 C CA . ALA A 1 96 ? -10.274 -2.249 7.531 1.00 98.44 96 ALA A CA 1
ATOM 751 C C . ALA A 1 96 ? -11.332 -3.190 8.112 1.00 98.44 96 ALA A C 1
ATOM 753 O O . ALA A 1 96 ? -11.749 -3.013 9.256 1.00 98.44 96 ALA A O 1
ATOM 754 N N . TYR A 1 97 ? -11.729 -4.224 7.370 1.00 98.50 97 TYR A N 1
ATOM 755 C CA . TYR A 1 97 ? -12.721 -5.200 7.818 1.00 98.50 97 TYR A CA 1
ATOM 756 C C . TYR A 1 97 ? -12.252 -5.940 9.069 1.00 98.50 97 TYR A C 1
ATOM 758 O O . TYR A 1 97 ? -12.963 -5.997 10.076 1.00 98.50 97 TYR A O 1
ATOM 766 N N . PHE A 1 98 ? -11.018 -6.446 9.043 1.00 98.38 98 PHE A N 1
ATOM 767 C CA . PHE A 1 98 ? -10.406 -7.163 10.155 1.00 98.38 98 PHE A CA 1
ATOM 768 C C . PHE A 1 98 ? -10.365 -6.329 11.443 1.00 98.38 98 PHE A C 1
ATOM 770 O O . PHE A 1 98 ? -10.640 -6.858 12.531 1.00 98.38 98 PHE A O 1
ATOM 777 N N . SER A 1 99 ? -10.013 -5.047 11.328 1.00 98.38 99 SER A N 1
ATOM 778 C CA . SER A 1 99 ? -9.906 -4.125 12.456 1.00 98.38 99 SER A CA 1
ATOM 779 C C . SER A 1 99 ? -11.263 -3.662 12.962 1.00 98.38 99 SER A C 1
ATOM 781 O O . SER A 1 99 ? -11.541 -3.796 14.154 1.00 98.38 99 SER A O 1
ATOM 783 N N . PHE A 1 100 ? -12.142 -3.183 12.081 1.00 98.19 100 PHE A N 1
ATOM 784 C CA . PHE A 1 100 ? -13.465 -2.692 12.468 1.00 98.19 100 PHE A CA 1
ATOM 785 C C . PHE A 1 100 ? -14.324 -3.795 13.085 1.00 98.19 100 PHE A C 1
ATOM 787 O O . PHE A 1 100 ? -14.978 -3.552 14.098 1.00 98.19 100 PHE A O 1
ATOM 794 N N . HIS A 1 101 ? -14.255 -5.024 12.563 1.00 97.38 101 HIS A N 1
ATOM 795 C CA . HIS A 1 101 ? -14.981 -6.161 13.130 1.00 97.38 101 HIS A CA 1
ATOM 796 C C . HIS A 1 101 ? -14.546 -6.480 14.571 1.00 97.38 101 HIS A C 1
ATOM 798 O O . HIS A 1 101 ? -15.361 -6.887 15.396 1.00 97.38 101 HIS A O 1
ATOM 804 N N . ARG A 1 102 ? -13.267 -6.262 14.906 1.00 96.75 102 ARG A N 1
ATOM 805 C CA . ARG A 1 102 ? -12.733 -6.482 16.262 1.00 96.75 102 ARG A CA 1
ATOM 806 C C . ARG A 1 102 ? -12.996 -5.331 17.220 1.00 96.75 102 ARG A C 1
ATOM 808 O O . ARG A 1 102 ? -13.164 -5.585 18.407 1.00 96.75 102 ARG A O 1
ATOM 815 N N . ILE A 1 103 ? -12.994 -4.096 16.726 1.00 97.19 103 ILE A N 1
ATOM 816 C CA . ILE A 1 103 ? -13.298 -2.909 17.536 1.00 97.19 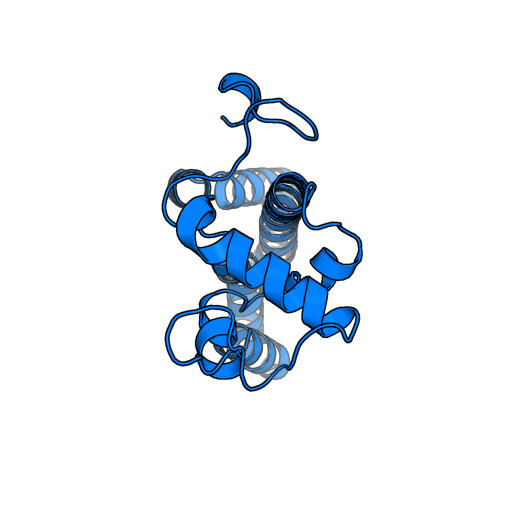103 ILE A CA 1
ATOM 817 C C . ILE A 1 103 ? -14.802 -2.860 17.853 1.00 97.19 103 ILE A C 1
ATOM 819 O O . ILE A 1 103 ? -15.190 -2.530 18.972 1.00 97.19 103 ILE A O 1
ATOM 823 N N . TYR A 1 104 ? -15.654 -3.242 16.895 1.00 96.00 104 TYR A N 1
ATOM 824 C CA . TYR A 1 104 ? -17.111 -3.158 17.008 1.00 96.00 104 TYR A CA 1
ATOM 825 C C . TYR A 1 104 ? -17.807 -4.519 16.813 1.00 96.00 104 TYR A C 1
ATOM 827 O O . TYR A 1 104 ? -18.608 -4.677 15.889 1.00 96.00 104 TYR A O 1
ATOM 835 N N . PRO A 1 105 ? -17.594 -5.502 17.710 1.00 94.81 105 PRO A N 1
ATOM 836 C CA . PRO A 1 105 ? -18.101 -6.869 17.536 1.00 94.81 105 PRO A CA 1
ATOM 837 C C . PRO A 1 105 ? -19.635 -6.982 17.559 1.00 94.81 105 PRO A C 1
ATOM 839 O O . PRO A 1 105 ? -20.189 -7.991 17.136 1.00 94.81 105 PRO A O 1
ATOM 842 N N . LYS A 1 106 ? -20.342 -5.958 18.059 1.00 96.12 106 LYS A N 1
ATOM 843 C CA . LYS A 1 106 ? -21.815 -5.916 18.097 1.00 96.12 106 LYS A CA 1
ATOM 844 C C . LYS A 1 106 ? -22.446 -5.491 16.763 1.00 96.12 106 LYS A C 1
ATOM 846 O O . LYS A 1 106 ? -23.652 -5.653 16.590 1.00 96.12 106 LYS A O 1
ATOM 851 N N . ILE A 1 107 ? -21.671 -4.912 15.842 1.00 96.38 107 ILE A N 1
ATOM 852 C CA . ILE A 1 107 ? -22.172 -4.468 14.536 1.00 96.38 107 ILE A CA 1
ATOM 853 C C . ILE A 1 107 ? -22.269 -5.676 13.601 1.00 96.38 107 ILE A C 1
ATOM 855 O O . ILE A 1 107 ? -21.384 -6.530 13.564 1.00 96.38 107 ILE A O 1
ATOM 859 N N . LYS A 1 108 ? -23.354 -5.749 12.820 1.00 97.31 108 LYS A N 1
ATOM 860 C CA . LYS A 1 108 ? -23.574 -6.841 11.861 1.00 97.31 108 LYS A CA 1
ATOM 861 C C . LYS A 1 108 ? -22.418 -6.916 10.845 1.00 97.31 108 LYS A C 1
ATOM 863 O O . LYS A 1 108 ? -22.079 -5.878 10.272 1.00 97.31 108 LYS A O 1
ATOM 868 N N . PRO A 1 109 ? -21.882 -8.112 10.528 1.00 96.56 109 PRO A N 1
ATOM 869 C CA . PRO A 1 109 ? -20.731 -8.264 9.629 1.00 96.56 109 PRO A CA 1
ATOM 870 C C . PRO A 1 109 ? -20.897 -7.589 8.262 1.00 96.56 109 PRO A C 1
ATOM 872 O O . PRO A 1 109 ? -19.973 -6.945 7.783 1.00 96.56 109 PRO A O 1
ATOM 875 N N . PHE A 1 110 ? -22.092 -7.653 7.667 1.00 96.94 110 PHE A N 1
ATOM 876 C CA . PHE A 1 110 ? -22.368 -7.015 6.374 1.00 96.94 110 PHE A CA 1
ATOM 877 C C . PHE A 1 110 ? -22.235 -5.479 6.406 1.00 96.94 110 PHE A C 1
ATOM 879 O O . PHE A 1 110 ? -21.777 -4.875 5.438 1.00 96.94 110 PHE A O 1
ATOM 886 N N . LEU A 1 111 ? -22.587 -4.832 7.525 1.00 97.94 111 LEU A N 1
ATOM 887 C CA . LEU A 1 111 ? -22.407 -3.383 7.680 1.00 97.94 111 LEU A CA 1
ATOM 888 C C . LEU A 1 111 ? -20.927 -3.023 7.814 1.00 97.94 111 LEU A C 1
ATOM 890 O O . LEU A 1 111 ? -20.485 -2.041 7.225 1.00 97.94 111 LEU A O 1
ATOM 894 N N . VAL A 1 112 ? -20.160 -3.839 8.546 1.00 97.94 112 VAL A N 1
ATOM 895 C CA . VAL A 1 112 ? -18.703 -3.677 8.640 1.00 97.94 112 VAL A CA 1
ATOM 896 C C . VAL A 1 112 ? -18.066 -3.837 7.262 1.00 97.94 112 VAL A C 1
ATOM 898 O O . VAL A 1 112 ? -17.276 -2.990 6.874 1.00 97.94 112 VAL A O 1
ATOM 901 N N . LEU A 1 113 ? -18.470 -4.854 6.495 1.00 97.94 113 LEU A N 1
ATOM 902 C CA . LEU A 1 113 ? -18.006 -5.064 5.123 1.00 97.94 113 LEU A CA 1
ATOM 903 C C . LEU A 1 113 ? -18.309 -3.853 4.234 1.00 97.94 113 LEU A C 1
ATOM 905 O O . LEU A 1 113 ? -17.413 -3.333 3.581 1.00 97.94 113 LEU A O 1
ATOM 909 N N . THR A 1 114 ? -19.544 -3.346 4.269 1.00 97.81 114 THR A N 1
ATOM 910 C CA . THR A 1 114 ? -19.941 -2.158 3.492 1.00 97.81 114 THR A CA 1
ATOM 911 C C . THR A 1 114 ? -19.093 -0.933 3.854 1.00 97.81 114 THR A C 1
ATOM 913 O O . THR A 1 114 ? -18.680 -0.176 2.973 1.00 97.81 114 THR A O 1
ATOM 916 N N . LEU A 1 115 ? -18.793 -0.747 5.144 1.00 97.19 115 LEU A N 1
ATOM 917 C CA . LEU A 1 115 ? -17.927 0.330 5.623 1.00 97.19 115 LEU A CA 1
ATOM 918 C C . LEU A 1 115 ? -16.474 0.147 5.160 1.00 97.19 115 LEU A C 1
ATOM 920 O O . LEU A 1 115 ? -15.847 1.115 4.741 1.00 97.19 115 LEU A O 1
ATOM 924 N N . SER A 1 116 ? -15.945 -1.074 5.202 1.00 98.06 116 SER A N 1
ATOM 925 C CA . SER A 1 116 ? -14.590 -1.402 4.742 1.00 98.06 116 SER A CA 1
ATOM 926 C C . SER A 1 116 ? -14.421 -1.202 3.239 1.00 98.06 116 SER A C 1
ATOM 928 O O . SER A 1 116 ? -13.435 -0.601 2.815 1.00 98.06 116 SER A O 1
ATOM 930 N N . VAL A 1 117 ? -15.414 -1.608 2.444 1.00 97.69 117 VAL A N 1
ATOM 931 C CA . VAL A 1 117 ? -15.458 -1.336 1.000 1.00 97.69 117 VAL A CA 1
ATOM 932 C C . VAL A 1 117 ? -15.477 0.171 0.759 1.00 97.69 117 VAL A C 1
ATOM 934 O O . VAL A 1 117 ? -14.662 0.683 -0.002 1.00 97.69 117 VAL A O 1
ATOM 937 N N . SER A 1 118 ? -16.337 0.903 1.473 1.00 97.44 118 SER A N 1
ATOM 938 C CA . SER A 1 118 ? -16.432 2.366 1.363 1.00 97.44 118 SER A CA 1
ATOM 939 C C . SER A 1 118 ? -15.131 3.073 1.765 1.00 97.44 118 SER A C 1
ATOM 941 O O . SER A 1 118 ? -14.768 4.073 1.155 1.00 97.44 118 SER A O 1
ATOM 943 N N . TYR A 1 119 ? -14.411 2.548 2.762 1.00 97.75 119 TYR A N 1
ATOM 944 C CA . TYR A 1 119 ? -13.089 3.034 3.157 1.00 97.75 119 TYR A CA 1
ATOM 945 C C . TYR A 1 119 ? -12.060 2.806 2.045 1.00 97.75 119 TYR A C 1
ATOM 947 O O . TYR A 1 119 ? -11.393 3.752 1.637 1.00 97.75 119 TYR A O 1
ATOM 955 N N . SER A 1 120 ? -11.970 1.586 1.506 1.00 97.31 120 SER A N 1
ATOM 956 C CA . SER A 1 120 ? -11.017 1.266 0.433 1.00 97.31 120 SER A CA 1
ATOM 957 C C . SER A 1 120 ? -11.290 2.037 -0.864 1.00 97.31 120 SER A C 1
ATOM 959 O O . SER A 1 120 ? -10.353 2.438 -1.543 1.00 97.31 120 SER A O 1
ATOM 961 N N . LEU A 1 121 ? -12.559 2.309 -1.183 1.00 96.38 121 LEU A N 1
ATOM 962 C CA . LEU A 1 121 ? -12.991 2.982 -2.412 1.00 96.38 121 LEU A CA 1
ATOM 963 C C . LEU A 1 121 ? -13.344 4.461 -2.208 1.00 96.38 121 LEU A C 1
ATOM 965 O O . LEU A 1 121 ? -14.025 5.054 -3.047 1.00 96.38 121 LEU A O 1
ATOM 969 N N . MET A 1 122 ? -12.910 5.077 -1.106 1.00 96.38 122 MET A N 1
ATOM 970 C CA . MET A 1 122 ? -13.187 6.493 -0.870 1.00 96.38 122 MET A CA 1
ATOM 971 C C . MET A 1 122 ? -12.554 7.373 -1.958 1.00 96.38 122 MET A C 1
ATOM 973 O O . MET A 1 122 ? -11.479 7.067 -2.483 1.00 96.38 122 MET A O 1
ATOM 977 N N . SER A 1 123 ? -13.176 8.525 -2.232 1.00 95.00 123 SER A N 1
ATOM 978 C CA . SER A 1 123 ? -12.732 9.446 -3.288 1.00 95.00 123 SER A CA 1
ATOM 979 C C . SER A 1 123 ? -11.248 9.807 -3.182 1.00 95.00 123 SER A C 1
ATOM 981 O O . SER A 1 123 ? -10.562 9.839 -4.200 1.00 95.00 123 SER A O 1
ATOM 983 N N . PHE A 1 124 ? -10.741 10.036 -1.965 1.00 94.62 124 PHE A N 1
ATOM 984 C CA . PHE A 1 124 ? -9.335 10.369 -1.737 1.00 94.62 124 PHE A CA 1
ATOM 985 C C . PHE A 1 124 ? -8.400 9.270 -2.261 1.00 94.62 124 PHE A C 1
ATOM 987 O O . PHE A 1 124 ? -7.592 9.532 -3.148 1.00 94.62 124 PHE A O 1
ATOM 994 N N . LEU A 1 125 ? -8.579 8.030 -1.794 1.00 94.81 125 LEU A N 1
ATOM 995 C CA . LEU A 1 125 ? -7.795 6.864 -2.213 1.00 94.81 125 LEU A CA 1
ATOM 996 C C . LEU A 1 125 ? -7.853 6.650 -3.727 1.00 94.81 125 LEU A C 1
ATOM 998 O O . LEU A 1 125 ? -6.823 6.465 -4.368 1.00 94.81 125 LEU A O 1
ATOM 1002 N N . THR A 1 126 ? -9.044 6.752 -4.320 1.00 92.38 126 THR A N 1
ATOM 1003 C CA . THR A 1 126 ? -9.191 6.603 -5.775 1.00 92.38 126 THR A CA 1
ATOM 1004 C C . THR A 1 126 ? -8.539 7.738 -6.567 1.00 92.38 126 THR A C 1
ATOM 1006 O O . THR A 1 126 ? -8.078 7.504 -7.675 1.00 92.38 126 THR A O 1
ATOM 1009 N N . SER A 1 127 ? -8.462 8.953 -6.019 1.00 91.44 127 SER A N 1
ATOM 1010 C CA . SER A 1 127 ? -7.786 10.078 -6.682 1.00 91.44 127 SER A CA 1
ATOM 1011 C C . SER A 1 127 ? -6.263 10.006 -6.573 1.00 91.44 127 SER A C 1
ATOM 1013 O O . SER A 1 127 ? -5.568 10.515 -7.440 1.00 91.44 127 SER A O 1
ATOM 1015 N N . GLN A 1 128 ? -5.749 9.362 -5.521 1.00 91.38 128 GLN A N 1
ATOM 1016 C CA . GLN A 1 128 ? -4.319 9.272 -5.214 1.00 91.38 128 GLN A CA 1
ATOM 1017 C C . GLN A 1 128 ? -3.713 7.917 -5.613 1.00 91.38 128 GLN A C 1
ATOM 1019 O O . GLN A 1 128 ? -2.625 7.572 -5.159 1.00 91.38 128 GLN A O 1
ATOM 1024 N N . LEU A 1 129 ? -4.388 7.134 -6.466 1.00 90.75 129 LEU A N 1
ATOM 1025 C CA . LEU A 1 129 ? -3.919 5.803 -6.885 1.00 90.75 129 LEU A CA 1
ATOM 1026 C C . LEU A 1 129 ? -2.565 5.827 -7.616 1.00 90.75 129 LEU A C 1
ATOM 1028 O O . LEU A 1 129 ? -1.886 4.804 -7.674 1.00 90.75 129 LEU A O 1
ATOM 1032 N N . GLU A 1 130 ? -2.177 6.985 -8.160 1.00 88.12 130 GLU A N 1
ATOM 1033 C CA . GLU A 1 130 ? -0.883 7.211 -8.817 1.00 88.12 130 GLU A CA 1
ATOM 1034 C C . GLU A 1 130 ? 0.287 7.112 -7.823 1.00 88.12 130 GLU A C 1
ATOM 1036 O O . GLU A 1 130 ? 1.370 6.639 -8.178 1.00 88.12 130 GLU A O 1
ATOM 1041 N N . LEU A 1 131 ? 0.046 7.481 -6.559 1.00 89.75 131 LEU A N 1
ATOM 1042 C CA . LEU A 1 131 ? 0.998 7.407 -5.451 1.00 89.75 131 LEU A CA 1
ATOM 1043 C C . LEU A 1 131 ? 0.978 6.005 -4.827 1.00 89.75 131 LEU A C 1
ATOM 1045 O O . LEU A 1 131 ? 0.638 5.825 -3.658 1.00 89.75 131 LEU A O 1
ATOM 1049 N N . ASN A 1 132 ? 1.333 4.990 -5.620 1.00 89.56 132 ASN A N 1
ATOM 1050 C CA . ASN A 1 132 ? 1.154 3.578 -5.261 1.00 89.56 132 ASN A CA 1
ATOM 1051 C C . ASN A 1 132 ? 1.712 3.210 -3.872 1.00 89.56 132 ASN A C 1
ATOM 1053 O O . ASN A 1 132 ? 1.079 2.449 -3.143 1.00 89.56 132 ASN A O 1
ATOM 1057 N N . ASN A 1 133 ? 2.871 3.740 -3.478 1.00 89.19 133 ASN A N 1
ATOM 1058 C CA . ASN A 1 133 ? 3.485 3.422 -2.181 1.00 89.19 133 ASN A CA 1
ATOM 1059 C C . ASN A 1 133 ? 2.718 3.993 -0.992 1.00 89.19 133 ASN A C 1
ATOM 1061 O O . ASN A 1 133 ? 2.598 3.343 0.040 1.00 89.19 133 ASN A O 1
ATOM 1065 N N . TRP A 1 134 ? 2.124 5.173 -1.160 1.00 90.38 134 TRP A N 1
ATOM 1066 C CA . TRP A 1 134 ? 1.375 5.847 -0.102 1.00 90.38 134 TRP A CA 1
ATOM 1067 C C . TRP A 1 134 ? 0.106 5.086 0.292 1.00 90.38 134 TRP A C 1
ATOM 1069 O O . TRP A 1 134 ? -0.412 5.268 1.395 1.00 90.38 134 TRP A O 1
ATOM 1079 N N . LEU A 1 135 ? -0.379 4.189 -0.572 1.00 94.06 135 LEU A N 1
ATOM 1080 C CA . LEU A 1 135 ? -1.513 3.316 -0.277 1.00 94.06 135 LEU A CA 1
ATOM 1081 C C . LEU A 1 135 ? -1.241 2.381 0.918 1.00 94.06 135 LEU A C 1
ATOM 1083 O O . LEU A 1 135 ? -2.185 2.005 1.614 1.00 94.06 135 LEU A O 1
ATOM 1087 N N . ASP A 1 136 ? 0.020 2.058 1.224 1.00 94.44 136 ASP A N 1
ATOM 1088 C CA . ASP A 1 136 ? 0.389 1.200 2.361 1.00 94.44 136 ASP A CA 1
ATOM 1089 C C . ASP A 1 136 ? -0.009 1.827 3.705 1.00 94.44 136 ASP A C 1
ATOM 1091 O O . ASP A 1 136 ? -0.386 1.125 4.648 1.00 94.44 136 ASP A O 1
ATOM 1095 N N . VAL A 1 137 ? -0.027 3.162 3.787 1.00 95.00 137 VAL A N 1
ATOM 1096 C CA . VAL A 1 137 ? -0.521 3.895 4.963 1.00 95.00 137 VAL A CA 1
ATOM 1097 C C . VAL A 1 137 ? -1.981 3.535 5.249 1.00 95.00 137 VAL A C 1
ATOM 1099 O O . VAL A 1 137 ? -2.359 3.349 6.405 1.00 95.00 137 VAL A O 1
ATOM 1102 N N . PHE A 1 138 ? -2.797 3.363 4.208 1.00 96.25 138 PHE A N 1
ATOM 1103 C CA . PHE A 1 138 ? -4.210 3.003 4.338 1.00 96.25 138 PHE A CA 1
ATOM 1104 C C . PHE A 1 138 ? -4.420 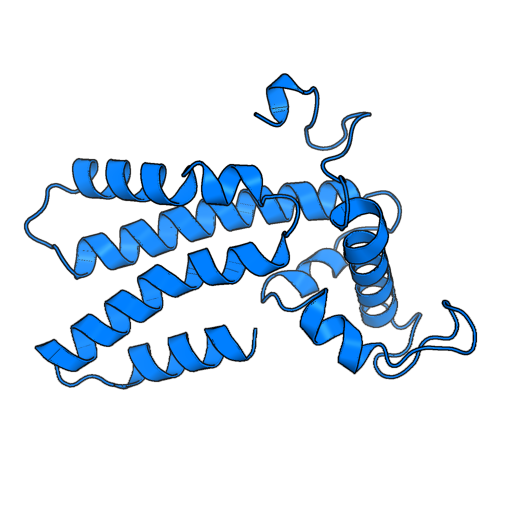1.520 4.665 1.00 96.25 138 PHE A C 1
ATOM 1106 O O . PHE A 1 138 ? -5.448 1.166 5.240 1.00 96.25 138 PHE A O 1
ATOM 1113 N N . ILE A 1 139 ? -3.445 0.653 4.369 1.00 97.06 139 ILE A N 1
ATOM 1114 C CA . ILE A 1 139 ? -3.443 -0.739 4.848 1.00 97.06 139 ILE A CA 1
ATOM 1115 C C . ILE A 1 139 ? -3.182 -0.758 6.357 1.00 97.06 139 ILE A C 1
ATOM 1117 O O . ILE A 1 139 ? -3.864 -1.456 7.109 1.00 97.06 139 ILE A O 1
ATOM 1121 N N . LEU A 1 140 ? -2.201 0.019 6.822 1.00 97.31 140 LEU A N 1
ATOM 1122 C CA . LEU A 1 140 ? -1.789 -0.001 8.223 1.00 97.31 140 LEU A CA 1
ATOM 1123 C C . LEU A 1 140 ? -2.699 0.797 9.150 1.00 97.31 140 LEU A C 1
ATOM 1125 O O . LEU A 1 140 ? -2.845 0.413 10.309 1.00 97.31 140 LEU A O 1
ATOM 1129 N N . LEU A 1 141 ? -3.329 1.876 8.681 1.00 97.12 141 LEU A N 1
ATOM 1130 C CA . LEU A 1 141 ? -4.119 2.761 9.539 1.00 97.12 141 LEU A CA 1
ATOM 1131 C C . LEU A 1 141 ? -5.211 2.013 10.335 1.00 97.12 141 LEU A C 1
ATOM 1133 O O . LEU A 1 141 ? -5.267 2.184 11.558 1.00 97.12 141 LEU A O 1
ATOM 1137 N N . PRO A 1 142 ? -6.032 1.123 9.739 1.00 97.94 142 PRO A N 1
ATOM 1138 C CA . PRO A 1 142 ? -6.983 0.330 10.513 1.00 97.94 142 PRO A CA 1
ATOM 1139 C C . PRO A 1 142 ? -6.308 -0.587 11.539 1.00 97.94 142 PRO A C 1
ATOM 1141 O O . PRO A 1 142 ? -6.861 -0.829 12.614 1.00 97.94 142 PRO A O 1
ATOM 1144 N N . ILE A 1 143 ? -5.121 -1.119 11.241 1.00 98.25 143 ILE A N 1
ATOM 1145 C CA . ILE A 1 143 ? -4.363 -1.994 12.149 1.00 98.25 143 ILE A CA 1
ATOM 1146 C C . ILE A 1 143 ? -3.832 -1.190 13.341 1.00 98.25 143 ILE A C 1
ATOM 1148 O O . ILE A 1 143 ? -3.952 -1.648 14.479 1.00 98.25 143 ILE A O 1
ATOM 1152 N N . VAL A 1 144 ? -3.338 0.030 13.104 1.00 98.31 144 VAL A N 1
ATOM 1153 C CA . VAL A 1 144 ? -2.920 0.972 14.154 1.00 98.31 144 VAL A CA 1
ATOM 1154 C C . VAL A 1 144 ? -4.095 1.302 15.072 1.00 98.31 144 VAL A C 1
ATOM 1156 O O . VAL A 1 144 ? -3.956 1.227 16.293 1.00 98.31 144 VAL A O 1
ATOM 1159 N N . LEU A 1 145 ? -5.280 1.577 14.512 1.00 97.94 145 LEU A N 1
ATOM 1160 C CA . LEU A 1 145 ? -6.495 1.824 15.298 1.00 97.94 145 LEU A CA 1
ATOM 1161 C C . LEU A 1 145 ? -6.898 0.611 16.148 1.00 97.94 145 LEU A C 1
ATOM 1163 O O . LEU A 1 145 ? -7.265 0.766 17.313 1.00 97.94 145 LEU A O 1
ATOM 1167 N N . LEU A 1 146 ? -6.784 -0.607 15.609 1.00 98.38 146 LEU A N 1
ATOM 1168 C CA . LEU A 1 146 ? -7.009 -1.831 16.381 1.00 98.38 146 LEU A CA 1
ATOM 1169 C C . LEU A 1 146 ? -5.974 -1.991 17.503 1.00 98.38 146 LEU A C 1
ATOM 1171 O O . LEU A 1 146 ? -6.328 -2.387 18.616 1.00 98.38 146 LEU A O 1
ATOM 1175 N N . GLY A 1 147 ? -4.705 -1.688 17.224 1.00 98.06 147 GLY A N 1
ATOM 1176 C CA . GLY A 1 147 ? -3.634 -1.663 18.214 1.00 98.06 147 GLY A CA 1
ATOM 1177 C C . GLY A 1 147 ? -3.935 -0.690 19.346 1.00 98.06 147 GLY A C 1
ATOM 1178 O O . GLY A 1 147 ? -3.881 -1.079 20.511 1.00 98.06 147 GLY A O 1
ATOM 1179 N N . LEU A 1 148 ? -4.331 0.537 19.008 1.00 98.25 148 LEU A N 1
ATOM 1180 C CA . LEU A 1 148 ? -4.712 1.573 19.964 1.00 98.25 148 LEU A CA 1
ATOM 1181 C C . LEU A 1 148 ? -5.912 1.133 20.811 1.00 98.25 148 LEU A C 1
ATOM 1183 O O . LEU A 1 148 ? -5.888 1.244 22.035 1.00 98.25 148 LEU A O 1
ATOM 1187 N N . HIS A 1 149 ? -6.937 0.556 20.179 1.00 97.88 149 HIS A N 1
ATOM 1188 C CA . HIS A 1 149 ? -8.097 0.029 20.889 1.00 97.88 149 HIS A CA 1
ATOM 1189 C C . HIS A 1 149 ? -7.700 -1.059 21.899 1.00 97.88 149 HIS A C 1
ATOM 1191 O O . HIS A 1 149 ? -8.157 -1.034 23.041 1.00 97.88 149 HIS A O 1
ATOM 1197 N N . ARG A 1 150 ? -6.815 -1.993 21.521 1.00 97.25 150 ARG A N 1
ATOM 1198 C CA . ARG A 1 150 ? -6.302 -3.039 22.426 1.00 97.25 150 ARG A CA 1
ATOM 1199 C C . ARG A 1 150 ? -5.399 -2.489 23.526 1.00 97.25 150 ARG A C 1
ATOM 1201 O O . ARG A 1 150 ? -5.423 -3.022 24.632 1.00 97.25 150 ARG A O 1
ATOM 1208 N N . LEU A 1 151 ? -4.623 -1.448 23.245 1.00 97.75 151 LEU A N 1
ATOM 1209 C CA . LEU A 1 151 ? -3.812 -0.770 24.250 1.00 97.75 151 LEU A CA 1
ATOM 1210 C C . LEU A 1 151 ? -4.708 -0.170 25.341 1.00 97.75 151 LEU A C 1
ATOM 1212 O O . LEU A 1 151 ? -4.462 -0.405 26.518 1.00 97.75 151 LEU A O 1
ATOM 1216 N N . ILE A 1 152 ? -5.778 0.529 24.953 1.00 97.31 152 ILE A N 1
ATOM 1217 C CA . ILE A 1 152 ? -6.689 1.197 25.895 1.00 97.31 152 ILE A CA 1
ATOM 1218 C C . ILE A 1 152 ? -7.564 0.187 26.653 1.00 97.31 152 ILE A C 1
ATOM 1220 O O . ILE A 1 152 ? -7.744 0.310 27.859 1.00 97.31 152 ILE A O 1
ATOM 1224 N N . THR A 1 153 ? -8.118 -0.815 25.963 1.00 96.69 153 THR A N 1
ATOM 1225 C CA . THR A 1 153 ? -9.119 -1.729 26.554 1.00 96.69 153 THR A CA 1
ATOM 1226 C C . THR A 1 153 ? -8.529 -2.976 27.205 1.00 96.69 153 THR A C 1
ATOM 1228 O O . THR A 1 153 ? -9.130 -3.524 28.123 1.00 96.69 153 THR A O 1
ATOM 1231 N N . GLN A 1 154 ? -7.382 -3.456 26.719 1.00 95.12 154 GLN A N 1
ATOM 1232 C CA . GLN A 1 154 ? -6.776 -4.727 27.135 1.00 95.12 154 GLN A CA 1
ATOM 1233 C C . GLN A 1 154 ? -5.340 -4.567 27.641 1.00 95.12 154 GLN A C 1
ATOM 1235 O O . GLN A 1 154 ? -4.697 -5.588 27.867 1.00 95.12 154 GLN A O 1
ATOM 1240 N N . THR A 1 155 ? -4.817 -3.335 27.726 1.00 93.94 155 THR A N 1
ATOM 1241 C CA . THR A 1 155 ? -3.429 -3.028 28.123 1.00 93.94 155 THR A CA 1
ATOM 1242 C C . THR A 1 155 ? -2.365 -3.805 27.335 1.00 93.94 155 THR A C 1
ATOM 1244 O O . THR A 1 155 ? -1.290 -4.110 27.844 1.00 93.94 155 THR A O 1
ATOM 1247 N N . LYS A 1 156 ? -2.641 -4.110 26.055 1.00 94.56 156 LYS A N 1
ATOM 1248 C CA . LYS A 1 156 ? -1.725 -4.833 25.151 1.00 94.56 156 LYS A CA 1
ATOM 1249 C C . LYS A 1 156 ? -1.024 -3.870 24.180 1.00 94.56 156 LYS A C 1
ATOM 1251 O O . LYS A 1 156 ? -1.597 -3.567 23.132 1.00 94.56 156 LYS A O 1
ATOM 1256 N N . PRO A 1 157 ? 0.215 -3.426 24.466 1.00 95.38 157 PRO A N 1
ATOM 1257 C CA . PRO A 1 157 ? 0.888 -2.380 23.690 1.00 95.38 157 PRO A CA 1
ATOM 1258 C C . PRO A 1 157 ? 1.483 -2.859 22.362 1.00 95.38 157 PRO A C 1
ATOM 1260 O O . PRO A 1 157 ? 1.632 -2.065 21.436 1.00 95.38 157 PRO A O 1
ATOM 1263 N N . LEU A 1 158 ? 1.810 -4.151 22.250 1.00 97.38 158 LEU A N 1
ATOM 1264 C CA . LEU A 1 158 ? 2.633 -4.680 21.160 1.00 97.38 158 LEU A CA 1
ATOM 1265 C C . LEU A 1 158 ? 2.079 -4.352 19.767 1.00 97.38 158 LEU A C 1
ATOM 1267 O O . LEU A 1 158 ? 2.829 -3.902 18.906 1.00 97.38 158 LEU A O 1
ATOM 1271 N N . LEU A 1 159 ? 0.775 -4.548 19.542 1.00 97.19 159 LEU A N 1
ATOM 1272 C CA . LEU A 1 159 ? 0.170 -4.314 18.227 1.00 97.19 159 LEU A CA 1
ATOM 1273 C C . LEU A 1 159 ? 0.219 -2.833 17.835 1.00 97.19 159 LEU A C 1
ATOM 1275 O O . LEU A 1 159 ? 0.485 -2.527 16.680 1.00 97.19 159 LEU A O 1
ATOM 1279 N N . TYR A 1 160 ? -0.014 -1.926 18.786 1.00 97.94 160 TYR A N 1
ATOM 1280 C CA . TYR A 1 160 ? 0.022 -0.489 18.523 1.00 97.94 160 TYR A CA 1
ATOM 1281 C C . TYR A 1 160 ? 1.425 -0.040 18.116 1.00 97.94 160 TYR A C 1
ATOM 1283 O O . TYR A 1 160 ? 1.598 0.487 17.024 1.00 97.94 160 TYR A O 1
ATOM 1291 N N . TYR A 1 161 ? 2.433 -0.314 18.949 1.00 97.75 161 TYR A N 1
ATOM 1292 C CA . TYR A 1 161 ? 3.792 0.143 18.663 1.00 97.75 161 TYR A CA 1
ATOM 1293 C C . TYR A 1 161 ? 4.388 -0.539 17.432 1.00 97.75 161 TYR A C 1
ATOM 1295 O O . TYR A 1 161 ? 5.008 0.142 16.629 1.00 97.75 161 TYR A O 1
ATOM 1303 N N . SER A 1 162 ? 4.158 -1.842 17.229 1.00 97.50 162 SER A N 1
ATOM 1304 C CA . SER A 1 162 ? 4.656 -2.522 16.023 1.00 97.50 162 SER A CA 1
ATOM 1305 C C . SER A 1 162 ? 4.029 -1.967 14.744 1.00 97.50 162 SER A C 1
ATOM 1307 O O . SER A 1 162 ? 4.762 -1.591 13.837 1.00 97.50 162 SER A O 1
ATOM 1309 N N . SER A 1 163 ? 2.698 -1.853 14.669 1.00 97.00 163 SER A N 1
ATOM 1310 C CA . SER A 1 163 ? 2.031 -1.308 13.475 1.00 97.00 163 SER A CA 1
ATOM 1311 C C . SER A 1 163 ? 2.384 0.158 13.219 1.00 97.00 163 SER A C 1
ATOM 1313 O O . SER A 1 163 ? 2.582 0.538 12.069 1.00 97.00 163 SER A O 1
ATOM 1315 N N . LEU A 1 164 ? 2.536 0.966 14.274 1.00 96.69 164 LEU A N 1
ATOM 1316 C CA . LEU A 1 164 ? 2.963 2.357 14.157 1.00 96.69 164 LEU A CA 1
ATOM 1317 C C . LEU A 1 164 ? 4.418 2.472 13.683 1.00 96.69 164 LEU A C 1
ATOM 1319 O O . LEU A 1 164 ? 4.707 3.280 12.809 1.00 96.69 164 LEU A O 1
ATOM 1323 N N . SER A 1 165 ? 5.332 1.656 14.217 1.00 96.12 165 SER A N 1
ATOM 1324 C CA . SER A 1 165 ? 6.723 1.622 13.755 1.00 96.12 165 SER A CA 1
ATOM 1325 C C . SER A 1 165 ? 6.819 1.192 12.296 1.00 96.12 165 SER A C 1
ATOM 1327 O O . SER A 1 165 ? 7.534 1.833 11.535 1.00 96.12 165 SER A O 1
ATOM 1329 N N . ILE A 1 166 ? 6.072 0.159 11.886 1.00 94.44 166 ILE A N 1
ATOM 1330 C CA . ILE A 1 166 ? 6.033 -0.268 10.482 1.00 94.44 166 ILE A CA 1
ATOM 1331 C C . ILE A 1 166 ? 5.511 0.876 9.604 1.00 94.44 166 ILE A C 1
ATOM 1333 O O . ILE A 1 166 ? 6.102 1.117 8.566 1.00 94.44 166 ILE A O 1
ATOM 1337 N N . LEU A 1 167 ? 4.503 1.642 10.040 1.00 93.88 167 LEU A N 1
ATOM 1338 C CA . LEU A 1 167 ? 3.968 2.777 9.273 1.00 93.88 167 LEU A CA 1
ATOM 1339 C C . LEU A 1 167 ? 4.994 3.875 8.979 1.00 93.88 167 LEU A C 1
ATOM 1341 O O . LEU A 1 167 ? 4.905 4.497 7.926 1.00 93.88 167 LEU A O 1
ATOM 1345 N N . PHE A 1 168 ? 5.948 4.112 9.881 1.00 89.19 168 PHE A N 1
ATOM 1346 C CA . PHE A 1 168 ? 7.015 5.097 9.673 1.00 89.19 168 PHE A CA 1
ATOM 1347 C C . PHE A 1 168 ? 8.235 4.549 8.931 1.00 89.19 168 PHE A C 1
ATOM 1349 O O . PHE A 1 168 ? 8.997 5.334 8.375 1.00 89.19 168 PHE A O 1
ATOM 1356 N N . ILE A 1 169 ? 8.467 3.237 8.999 1.00 87.38 169 ILE A N 1
ATOM 1357 C CA . ILE A 1 169 ? 9.634 2.588 8.387 1.00 87.38 169 ILE A CA 1
ATOM 1358 C C . ILE A 1 169 ? 9.360 2.199 6.939 1.00 87.38 169 ILE A C 1
ATOM 1360 O O . ILE A 1 169 ? 10.295 2.215 6.141 1.00 87.38 169 ILE A O 1
ATOM 1364 N N . GLN A 1 170 ? 8.127 1.761 6.663 1.00 77.31 170 GLN A N 1
ATOM 1365 C CA . GLN A 1 170 ? 7.741 1.186 5.382 1.00 77.31 170 GLN A CA 1
ATOM 1366 C C . GLN A 1 170 ? 8.012 2.127 4.221 1.00 77.31 170 GLN A C 1
ATOM 1368 O O . GLN A 1 170 ? 7.743 3.344 4.330 1.00 77.31 170 GLN A O 1
#

Foldseek 3Di:
DCVVVQEDQPTPDFPADDCLPVPLLVLLQQLLCVVVVNDDQQWDPPDDNIDGSVVVCCQNVVAPCSVVSNVDHSVNSRNVLVVLLVVLLVLLLVLQLVLCCQLCVVDDSVVSSVVSNCLSPPPVNVVCSSSSRCSVLSSLVSQLVSLVSCCVPVVRNVSNVVSVVSSVRD